Protein AF-A0A9D1Y329-F1 (afdb_monomer_lite)

Radius of gyration: 18.01 Å; chains: 1; bounding box: 55×25×44 Å

Sequence (90 aa):
MLDDLLELVLELVVEGAIGAARSKGLPAPVRLALAGTLLLLFLGIVGLILWAGIGSGNGKLVLLGIVLAAGFAAWLVSRIRRLEKGRRRK

pLDDT: mean 75.99, std 11.11, range [44.0, 88.12]

Foldseek 3Di:
DVVVVVVVVVCVVVVVVVVVVVCPPDPPVNVVVVVVVVVVVLVVVLVVLCVVCVVVVPVVSNVVSVVSVVVVVVVVVVVVVVVVVVVVVD

Secondary structure (DSSP, 8-state):
-HHHHHHHHHHHHHHHHHHHHH-TT--HHHHHHHHHHHHHHHHHHHHHHHHHHHHTT-HHHHHHHHHHHHHHHHHHHHHHHHHHHHHT--

Structure (mmCIF, N/CA/C/O backbone):
data_AF-A0A9D1Y329-F1
#
_entry.id   AF-A0A9D1Y329-F1
#
loop_
_atom_site.group_PDB
_atom_site.id
_atom_site.type_symbol
_atom_site.label_atom_id
_atom_site.label_alt_id
_atom_site.label_comp_id
_atom_site.label_asym_id
_atom_site.label_entity_id
_atom_site.label_seq_id
_atom_site.pdbx_PDB_ins_code
_atom_site.Cartn_x
_atom_site.Cartn_y
_atom_site.Cartn_z
_atom_site.occupancy
_atom_site.B_iso_or_equiv
_atom_site.auth_seq_id
_atom_site.auth_comp_id
_atom_site.auth_asym_id
_atom_site.auth_atom_id
_atom_site.pdbx_PDB_model_num
ATOM 1 N N . MET A 1 1 ? 26.770 -16.154 9.222 1.00 63.00 1 MET A N 1
ATOM 2 C CA . MET A 1 1 ? 27.320 -14.778 9.096 1.00 63.00 1 MET A CA 1
ATOM 3 C C . MET A 1 1 ? 26.269 -13.812 8.561 1.00 63.00 1 MET A C 1
ATOM 5 O O . MET A 1 1 ? 25.832 -12.975 9.334 1.00 63.00 1 MET A O 1
ATOM 9 N N . LEU A 1 2 ? 25.830 -13.915 7.295 1.00 68.88 2 LEU A N 1
ATOM 10 C CA . LEU A 1 2 ? 24.654 -13.155 6.823 1.00 68.88 2 LEU A CA 1
ATOM 11 C C . LEU A 1 2 ? 23.354 -13.701 7.430 1.00 68.88 2 LEU A C 1
ATOM 13 O O . LEU A 1 2 ? 22.496 -12.912 7.809 1.00 68.88 2 LEU A O 1
ATOM 17 N N . ASP A 1 3 ? 23.254 -15.025 7.587 1.00 75.19 3 ASP A N 1
ATOM 18 C CA . ASP A 1 3 ? 22.113 -15.681 8.234 1.00 75.19 3 ASP A CA 1
ATOM 19 C C . ASP A 1 3 ? 21.940 -15.269 9.704 1.00 75.19 3 ASP A C 1
ATOM 21 O O . ASP A 1 3 ? 20.840 -14.890 10.074 1.00 75.19 3 ASP A O 1
ATOM 25 N N . ASP A 1 4 ? 23.011 -15.204 10.507 1.00 80.94 4 ASP A N 1
ATOM 26 C CA . ASP A 1 4 ? 22.954 -14.703 11.897 1.00 80.94 4 ASP A CA 1
ATOM 27 C C . ASP A 1 4 ? 22.466 -13.252 11.997 1.00 80.94 4 ASP A C 1
ATOM 29 O O . ASP A 1 4 ? 21.679 -12.901 12.872 1.0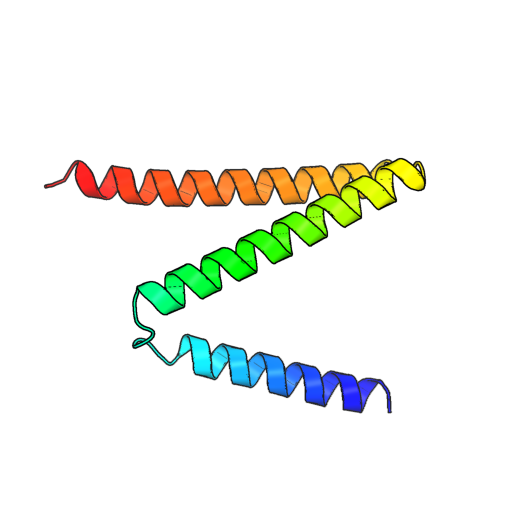0 80.94 4 ASP A O 1
ATOM 33 N N . LEU A 1 5 ? 22.944 -12.384 11.098 1.00 82.06 5 LEU A N 1
ATOM 34 C CA . LEU A 1 5 ? 22.510 -10.987 11.051 1.00 82.06 5 LEU A CA 1
ATOM 35 C C . LEU A 1 5 ? 21.037 -10.883 10.653 1.00 82.06 5 LEU A C 1
ATOM 37 O O . LEU A 1 5 ? 20.314 -10.053 11.199 1.00 82.06 5 LEU A O 1
ATOM 41 N N . LEU A 1 6 ? 20.591 -11.719 9.713 1.00 81.44 6 LEU A N 1
ATOM 42 C CA . LEU A 1 6 ? 19.189 -11.800 9.324 1.00 81.44 6 LEU A CA 1
ATOM 43 C C . LEU A 1 6 ? 18.325 -12.332 10.461 1.00 81.44 6 LEU A C 1
ATOM 45 O O . LEU A 1 6 ? 17.274 -11.754 10.701 1.00 81.44 6 LEU A O 1
ATOM 49 N N . GLU A 1 7 ? 18.763 -13.370 11.167 1.00 83.69 7 GLU A N 1
ATOM 50 C CA . GLU A 1 7 ? 18.061 -13.957 12.308 1.00 83.69 7 GLU A CA 1
ATOM 51 C C . GLU A 1 7 ? 17.890 -12.931 13.431 1.00 83.69 7 GLU A C 1
ATOM 53 O O . GLU A 1 7 ? 16.769 -12.707 13.879 1.00 83.69 7 GLU A O 1
ATOM 58 N N . LEU A 1 8 ? 18.949 -12.190 13.766 1.00 84.44 8 LEU A N 1
ATOM 59 C CA . LEU A 1 8 ? 18.909 -11.127 14.770 1.00 84.44 8 LEU A CA 1
ATOM 60 C C . LEU A 1 8 ? 17.983 -9.965 14.368 1.00 84.44 8 LEU A C 1
ATOM 62 O O . LEU A 1 8 ? 17.236 -9.432 15.188 1.00 84.44 8 LEU A O 1
ATOM 66 N N . VAL A 1 9 ? 18.003 -9.562 13.093 1.00 83.38 9 VAL A N 1
ATOM 67 C CA . VAL A 1 9 ? 17.098 -8.522 12.577 1.00 83.38 9 VAL A CA 1
ATOM 68 C C . VAL A 1 9 ? 15.653 -9.018 12.559 1.00 83.38 9 VAL A C 1
ATOM 70 O O . VAL A 1 9 ? 14.743 -8.261 12.899 1.00 83.38 9 VAL A O 1
ATOM 73 N N . LEU A 1 10 ? 15.425 -10.275 12.178 1.00 83.94 10 LEU A N 1
ATOM 74 C CA . LEU A 1 10 ? 14.096 -10.872 12.131 1.00 83.94 10 LEU A CA 1
ATOM 75 C C . LEU A 1 10 ? 13.516 -10.999 13.538 1.00 83.94 10 LEU A C 1
ATOM 77 O O . LEU A 1 10 ? 12.367 -10.625 13.749 1.00 83.94 10 LEU A O 1
ATOM 81 N N . GLU A 1 11 ? 14.317 -11.465 14.493 1.00 84.94 11 GLU A N 1
ATOM 82 C CA . GLU A 1 11 ? 13.954 -11.577 15.901 1.00 84.94 11 GLU A CA 1
ATOM 83 C C . GLU A 1 11 ? 13.602 -10.202 16.475 1.00 84.94 11 GLU A C 1
ATOM 85 O O . GLU A 1 11 ? 12.509 -10.031 17.009 1.00 84.94 11 GLU A O 1
ATOM 90 N N . LEU A 1 12 ? 14.430 -9.181 16.230 1.00 80.81 12 LEU A N 1
ATOM 91 C CA . LEU A 1 12 ? 14.162 -7.808 16.666 1.00 80.81 12 LEU A CA 1
ATOM 92 C C . LEU A 1 12 ? 12.861 -7.238 16.068 1.00 80.81 12 LEU A C 1
ATOM 94 O O . LEU A 1 12 ? 12.082 -6.575 16.758 1.00 80.81 12 LEU A O 1
ATOM 98 N N . VAL A 1 13 ? 12.600 -7.490 14.781 1.00 82.56 13 VAL A N 1
ATOM 99 C CA . VAL A 1 13 ? 11.377 -7.032 14.101 1.00 82.56 13 VAL A CA 1
ATOM 100 C C . VAL A 1 13 ? 10.148 -7.790 14.604 1.00 82.56 13 VAL A C 1
ATOM 102 O O . VAL A 1 13 ? 9.105 -7.174 14.827 1.00 82.56 13 VAL A O 1
ATOM 105 N N . VAL A 1 14 ? 10.251 -9.106 14.801 1.00 78.69 14 VAL A N 1
ATOM 106 C CA . VAL A 1 14 ? 9.160 -9.959 15.293 1.00 78.69 14 VAL A CA 1
ATOM 107 C C . VAL A 1 14 ? 8.834 -9.623 16.743 1.00 78.69 14 VAL A C 1
ATOM 109 O O . VAL A 1 14 ? 7.665 -9.449 17.081 1.00 78.69 14 VAL A O 1
ATOM 112 N N . GLU A 1 15 ? 9.840 -9.453 17.591 1.00 77.38 15 GLU A N 1
ATOM 113 C CA . GLU A 1 15 ? 9.671 -9.096 18.995 1.00 77.38 15 GLU A CA 1
ATOM 114 C C . GLU A 1 15 ? 9.109 -7.675 19.145 1.00 77.38 15 GLU A C 1
ATOM 116 O O . GLU A 1 15 ? 8.151 -7.456 19.894 1.00 77.38 15 GLU A O 1
ATOM 121 N N . GLY A 1 16 ? 9.586 -6.726 18.333 1.00 67.81 16 GLY A N 1
ATOM 122 C CA . GLY A 1 16 ? 9.009 -5.385 18.228 1.00 67.81 16 GLY A CA 1
ATOM 123 C C . GLY A 1 16 ? 7.555 -5.396 17.738 1.00 67.81 16 GLY A C 1
ATOM 124 O O . GLY A 1 16 ? 6.707 -4.679 18.277 1.00 67.81 16 GLY A O 1
ATOM 125 N N . ALA A 1 17 ? 7.226 -6.248 16.763 1.00 72.19 17 ALA A N 1
ATOM 126 C CA . ALA A 1 17 ? 5.866 -6.406 16.252 1.00 72.19 17 ALA A CA 1
ATOM 127 C C . ALA A 1 17 ? 4.928 -7.048 17.285 1.00 72.19 17 ALA A C 1
ATOM 129 O O . ALA A 1 17 ? 3.794 -6.593 17.443 1.00 72.19 17 ALA A O 1
ATOM 130 N N . ILE A 1 18 ? 5.392 -8.059 18.026 1.00 67.56 18 ILE A N 1
ATOM 131 C CA . ILE A 1 18 ? 4.638 -8.705 19.109 1.00 67.56 18 ILE A CA 1
ATOM 132 C C . ILE A 1 18 ? 4.435 -7.726 20.269 1.00 67.56 18 ILE A C 1
ATOM 134 O O . ILE A 1 18 ? 3.317 -7.610 20.774 1.00 67.56 18 ILE A O 1
ATOM 138 N N . GLY A 1 19 ? 5.465 -6.970 20.658 1.00 61.66 19 GLY A N 1
ATOM 139 C CA . GLY A 1 19 ? 5.372 -5.922 21.677 1.00 61.66 19 GLY A CA 1
ATOM 140 C C . GLY A 1 19 ? 4.364 -4.831 21.300 1.00 61.66 19 GLY A C 1
ATOM 141 O O . GLY A 1 19 ? 3.502 -4.464 22.105 1.00 61.66 19 GLY A O 1
ATOM 142 N N . ALA A 1 20 ? 4.389 -4.383 20.042 1.00 59.81 20 ALA A N 1
ATOM 143 C CA . ALA A 1 20 ? 3.426 -3.422 19.506 1.00 59.81 20 ALA A CA 1
ATOM 144 C C . ALA A 1 20 ? 2.001 -3.998 19.398 1.00 59.81 20 ALA A C 1
ATOM 146 O O . ALA A 1 20 ? 1.032 -3.294 19.683 1.00 59.81 20 ALA A O 1
ATOM 147 N N . ALA A 1 21 ? 1.854 -5.277 19.035 1.00 58.97 21 ALA A N 1
ATOM 148 C CA . ALA A 1 21 ? 0.561 -5.956 18.927 1.00 58.97 21 ALA A CA 1
ATOM 149 C C . ALA A 1 21 ? -0.067 -6.278 20.295 1.00 58.97 21 ALA A C 1
ATOM 151 O O . ALA A 1 21 ? -1.294 -6.267 20.433 1.00 58.97 21 ALA A O 1
ATOM 152 N N . ARG A 1 22 ? 0.754 -6.546 21.319 1.00 53.75 22 ARG A N 1
ATOM 153 C CA . ARG A 1 22 ? 0.308 -6.833 22.693 1.00 53.75 22 ARG A CA 1
ATOM 154 C C . ARG A 1 22 ? -0.084 -5.561 23.449 1.00 53.75 22 ARG A C 1
ATOM 156 O O . ARG A 1 22 ? -0.941 -5.617 24.333 1.00 53.75 22 ARG A O 1
ATOM 163 N N . SER A 1 23 ? 0.463 -4.407 23.064 1.00 55.59 23 SER A N 1
ATOM 164 C CA . SER A 1 23 ? 0.034 -3.103 23.570 1.00 55.59 23 SER A CA 1
ATOM 165 C C . SER A 1 23 ? -1.313 -2.691 22.962 1.00 55.59 23 SER A C 1
ATOM 167 O O . SER A 1 23 ? -1.408 -1.932 21.998 1.00 55.59 23 SER A O 1
ATOM 169 N N . LYS A 1 24 ? -2.410 -3.146 23.578 1.00 53.94 24 LYS A N 1
ATOM 170 C CA . LYS A 1 24 ? -3.778 -2.653 23.305 1.00 53.94 24 LYS A CA 1
ATOM 171 C C . LYS A 1 24 ? -3.968 -1.148 23.600 1.00 53.94 24 LYS A C 1
ATOM 173 O O . LYS A 1 24 ? -5.065 -0.636 23.389 1.00 53.94 24 LYS A O 1
ATOM 178 N N . GLY A 1 25 ? -2.937 -0.450 24.087 1.00 56.47 25 GLY A N 1
ATOM 179 C CA . GLY A 1 25 ? -3.004 0.905 24.640 1.00 56.47 25 GLY A CA 1
ATOM 180 C C . GLY A 1 25 ? -2.367 2.009 23.796 1.00 56.47 25 GLY A C 1
ATOM 181 O O . GLY A 1 25 ? -2.118 3.082 24.334 1.00 56.47 25 GLY A O 1
ATOM 182 N N . LEU A 1 26 ? -2.073 1.796 22.507 1.00 58.81 26 LEU A N 1
ATOM 183 C CA . LEU A 1 26 ? -1.578 2.891 21.663 1.00 58.81 26 LEU A CA 1
ATOM 184 C C . LEU A 1 26 ? -2.671 3.967 21.499 1.00 58.81 26 LEU A C 1
ATOM 186 O O . LEU A 1 26 ? -3.754 3.650 20.987 1.00 58.81 26 LEU A O 1
ATOM 190 N N . PRO A 1 27 ? -2.411 5.233 21.890 1.00 66.25 27 PRO A N 1
ATOM 191 C CA . PRO A 1 27 ? -3.363 6.322 21.721 1.00 66.25 27 PRO A CA 1
ATOM 192 C C . PRO A 1 27 ? -3.821 6.413 20.264 1.00 66.25 27 PRO A C 1
ATOM 194 O O . PRO A 1 27 ? -3.013 6.287 19.341 1.00 66.25 27 PRO A O 1
ATOM 197 N N . ALA A 1 28 ? -5.112 6.679 20.047 1.00 69.75 28 ALA A N 1
ATOM 198 C CA . ALA A 1 28 ? -5.693 6.863 18.715 1.00 69.75 28 ALA A CA 1
ATOM 199 C C . ALA A 1 28 ? -4.846 7.728 17.746 1.00 69.75 28 ALA A C 1
ATOM 201 O O . ALA A 1 28 ? -4.705 7.305 16.595 1.00 69.75 28 ALA A O 1
ATOM 202 N N . PRO A 1 29 ? -4.232 8.864 18.157 1.00 73.62 29 PRO A N 1
ATOM 203 C CA . PRO A 1 29 ? -3.381 9.655 17.262 1.00 73.62 29 PRO A CA 1
ATOM 204 C C . PRO A 1 29 ? -2.089 8.939 16.855 1.00 73.62 29 PRO A C 1
ATOM 206 O O . PRO A 1 29 ? -1.708 9.002 15.692 1.00 73.62 29 PRO A O 1
ATOM 209 N N . VAL A 1 30 ? -1.447 8.200 17.766 1.00 74.50 30 VAL A N 1
ATOM 210 C CA . VAL A 1 30 ? -0.229 7.430 17.458 1.00 74.50 30 VAL A CA 1
ATOM 211 C C . VAL A 1 30 ? -0.554 6.315 16.473 1.00 74.50 30 VAL A C 1
ATOM 213 O O . VAL A 1 30 ? 0.167 6.101 15.504 1.00 74.50 30 VAL A O 1
ATOM 216 N N . ARG A 1 31 ? -1.694 5.643 16.664 1.00 75.38 31 ARG A N 1
ATOM 217 C CA . ARG A 1 31 ? -2.152 4.592 15.750 1.00 75.38 31 ARG A CA 1
ATOM 218 C C . ARG A 1 31 ? -2.479 5.142 14.359 1.00 75.38 31 ARG A C 1
ATOM 220 O O . ARG A 1 31 ? -2.233 4.459 13.369 1.00 75.38 31 ARG A O 1
ATOM 227 N N . LEU A 1 32 ? -3.023 6.358 14.283 1.00 74.94 32 LEU A N 1
ATOM 228 C CA . LEU A 1 32 ? -3.292 7.045 13.020 1.00 74.94 32 LEU A CA 1
ATOM 229 C C . LEU A 1 32 ? -1.995 7.470 12.323 1.00 74.94 32 LEU A C 1
ATOM 231 O O . LEU A 1 32 ? -1.863 7.242 11.125 1.00 74.94 32 LEU A O 1
ATOM 235 N N . ALA A 1 33 ? -1.034 8.018 13.070 1.00 78.75 33 ALA A N 1
ATOM 236 C CA . ALA A 1 33 ? 0.281 8.374 12.547 1.00 78.75 33 ALA A CA 1
ATOM 237 C C . ALA A 1 33 ? 1.011 7.138 12.006 1.00 78.75 33 ALA A C 1
ATOM 239 O O . ALA A 1 33 ? 1.467 7.149 10.869 1.00 78.75 33 ALA A O 1
ATOM 240 N N . LEU A 1 34 ? 1.027 6.038 12.766 1.00 78.19 34 LEU A N 1
ATOM 241 C CA . LEU A 1 34 ? 1.653 4.785 12.344 1.00 78.19 34 LEU A CA 1
ATOM 242 C C . LEU A 1 34 ? 0.988 4.213 11.084 1.00 78.19 34 LEU A C 1
ATOM 244 O O . LEU A 1 34 ? 1.676 3.810 10.150 1.00 78.19 34 LEU A O 1
ATOM 248 N N . ALA A 1 35 ? -0.349 4.213 11.031 1.00 77.56 35 ALA A N 1
ATOM 249 C CA . ALA A 1 35 ? -1.090 3.782 9.849 1.00 77.56 35 ALA A CA 1
ATOM 250 C C . ALA A 1 35 ? -0.808 4.679 8.633 1.00 77.56 35 ALA A C 1
ATOM 252 O O . ALA A 1 35 ? -0.670 4.169 7.524 1.00 77.56 35 ALA A O 1
ATOM 253 N N . GLY A 1 36 ? -0.693 5.994 8.840 1.00 81.75 36 GLY A N 1
ATOM 254 C CA . GLY A 1 36 ? -0.336 6.961 7.804 1.00 81.75 36 GLY A CA 1
ATOM 255 C C . GLY A 1 36 ? 1.075 6.738 7.265 1.00 81.75 36 GLY A C 1
ATOM 256 O O . GLY A 1 36 ? 1.250 6.638 6.053 1.00 81.75 36 GLY A O 1
ATOM 257 N N . THR A 1 37 ? 2.064 6.575 8.148 1.00 82.62 37 THR A N 1
ATOM 258 C CA . THR A 1 37 ? 3.447 6.253 7.770 1.00 82.62 37 THR A CA 1
ATOM 259 C C . THR A 1 37 ? 3.512 4.943 6.998 1.00 82.62 37 THR A C 1
ATOM 261 O O . THR A 1 37 ? 4.133 4.892 5.942 1.00 82.62 37 THR A O 1
ATOM 264 N N . LEU A 1 38 ? 2.826 3.898 7.470 1.00 82.81 38 LEU A N 1
ATOM 265 C CA . LEU A 1 38 ? 2.800 2.603 6.793 1.00 82.81 38 LEU A CA 1
ATOM 266 C C . LEU A 1 38 ? 2.166 2.701 5.397 1.00 82.81 38 LEU A C 1
ATOM 268 O O . LEU A 1 38 ? 2.648 2.079 4.454 1.00 82.81 38 LEU A O 1
ATOM 272 N N . LEU A 1 39 ? 1.115 3.513 5.253 1.00 82.31 39 LEU A N 1
ATOM 273 C CA . LEU A 1 39 ? 0.446 3.755 3.976 1.00 82.31 39 LEU A CA 1
ATOM 274 C C . LEU A 1 39 ? 1.340 4.531 3.000 1.00 82.31 39 LEU A C 1
ATOM 276 O O . LEU A 1 39 ? 1.426 4.154 1.835 1.00 82.31 39 LEU A O 1
ATOM 280 N N . LEU A 1 40 ? 2.043 5.563 3.474 1.00 85.31 40 LEU A N 1
ATOM 281 C CA . LEU A 1 40 ? 3.050 6.298 2.700 1.00 85.31 40 LEU A CA 1
ATOM 282 C C . LEU A 1 40 ? 4.180 5.381 2.226 1.00 85.31 40 LEU A C 1
ATOM 284 O O . LEU A 1 40 ? 4.556 5.415 1.057 1.00 85.31 40 LEU A O 1
ATOM 288 N N . LEU A 1 41 ? 4.689 4.538 3.123 1.00 86.19 41 LEU A N 1
ATOM 289 C CA . LEU A 1 41 ? 5.788 3.621 2.840 1.00 86.19 41 LEU A CA 1
ATOM 290 C C . LEU A 1 41 ? 5.369 2.565 1.809 1.00 86.19 41 LEU A C 1
ATOM 292 O O . LEU A 1 41 ? 6.088 2.318 0.843 1.00 86.19 41 LEU A O 1
ATOM 296 N N . PHE 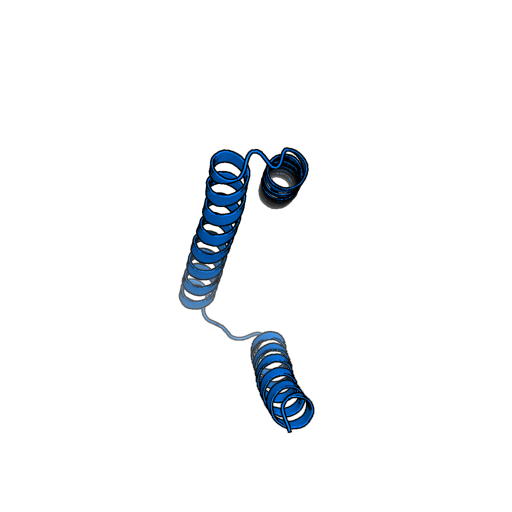A 1 42 ? 4.159 2.017 1.951 1.00 83.25 42 PHE A N 1
ATOM 297 C CA . PHE A 1 42 ? 3.573 1.107 0.969 1.00 83.25 42 PHE A CA 1
ATOM 298 C C . PHE A 1 42 ? 3.393 1.775 -0.400 1.00 83.25 42 PHE A C 1
ATOM 300 O O . PHE A 1 42 ? 3.780 1.203 -1.418 1.00 83.25 42 PHE A O 1
ATOM 307 N N . LEU A 1 43 ? 2.852 2.996 -0.436 1.00 85.75 43 LEU A N 1
ATOM 308 C CA . LEU A 1 43 ? 2.650 3.734 -1.683 1.00 85.75 43 LEU A CA 1
ATOM 309 C C . LEU A 1 43 ? 3.985 4.044 -2.376 1.00 85.75 43 LEU A C 1
ATOM 311 O O . LEU A 1 43 ? 4.087 3.912 -3.594 1.00 85.75 43 LEU A O 1
ATOM 315 N N . GLY A 1 44 ? 5.017 4.380 -1.595 1.00 87.31 44 GLY A N 1
ATOM 316 C CA . GLY A 1 44 ? 6.383 4.561 -2.080 1.00 87.31 44 GLY A CA 1
ATOM 317 C C . GLY A 1 44 ? 6.952 3.291 -2.715 1.00 87.31 44 GLY A C 1
ATOM 318 O O . GLY A 1 44 ? 7.464 3.351 -3.829 1.00 87.31 44 GLY A O 1
ATOM 319 N N . ILE A 1 45 ? 6.800 2.133 -2.062 1.00 86.19 45 ILE A N 1
ATOM 320 C CA . ILE A 1 45 ? 7.254 0.836 -2.596 1.00 86.19 45 ILE A CA 1
ATOM 321 C C . ILE A 1 45 ? 6.522 0.490 -3.897 1.00 86.19 45 ILE A C 1
ATOM 323 O O . ILE A 1 45 ? 7.160 0.131 -4.884 1.00 86.19 45 ILE A O 1
ATOM 327 N N . VAL A 1 46 ? 5.193 0.624 -3.928 1.00 86.88 46 VAL A N 1
ATOM 328 C CA . VAL A 1 46 ? 4.392 0.353 -5.133 1.00 86.88 46 VAL A CA 1
ATOM 329 C C . VAL A 1 46 ? 4.804 1.274 -6.282 1.00 86.88 46 VAL A C 1
ATOM 331 O O . VAL A 1 46 ? 4.999 0.804 -7.402 1.00 86.88 46 VAL A O 1
ATOM 334 N N . GLY A 1 47 ? 4.989 2.567 -6.004 1.00 85.38 47 GLY A N 1
ATOM 335 C CA . GLY A 1 47 ? 5.484 3.535 -6.980 1.00 85.38 47 GLY A CA 1
ATOM 336 C C . GLY A 1 47 ? 6.870 3.168 -7.513 1.00 85.38 47 GLY A C 1
ATOM 337 O O . GLY A 1 47 ? 7.0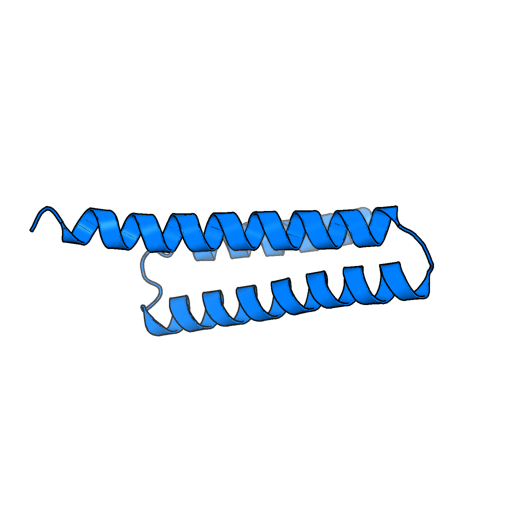73 3.193 -8.726 1.00 85.38 47 GLY A O 1
ATOM 338 N N . LEU A 1 48 ? 7.794 2.749 -6.639 1.00 87.25 48 LEU A N 1
ATOM 339 C CA . LEU A 1 48 ? 9.129 2.292 -7.037 1.00 87.25 48 LEU A CA 1
ATOM 340 C C . LEU A 1 48 ? 9.070 1.058 -7.941 1.00 87.25 48 LEU A C 1
ATOM 342 O O . LEU A 1 48 ? 9.760 1.018 -8.954 1.00 87.25 48 LEU A O 1
ATOM 346 N N . ILE A 1 49 ? 8.243 0.066 -7.596 1.00 84.94 49 ILE A N 1
ATOM 347 C CA . ILE A 1 49 ? 8.077 -1.163 -8.386 1.00 84.94 49 ILE A CA 1
ATOM 348 C C . ILE A 1 49 ? 7.528 -0.833 -9.775 1.00 84.94 49 ILE A C 1
ATOM 350 O O . ILE A 1 49 ? 8.017 -1.364 -10.771 1.00 84.94 49 ILE A O 1
ATOM 354 N N . LEU A 1 50 ? 6.540 0.062 -9.858 1.00 83.88 50 LEU A N 1
ATOM 355 C CA . LEU A 1 50 ? 5.978 0.498 -11.135 1.00 83.88 50 LEU A CA 1
ATOM 356 C C . LEU A 1 50 ? 7.000 1.281 -11.961 1.00 83.88 50 LEU A C 1
ATOM 358 O O . LEU A 1 50 ? 7.161 0.997 -13.146 1.00 83.88 50 LEU A O 1
ATOM 362 N N . TRP A 1 51 ? 7.726 2.216 -11.347 1.00 83.62 51 TRP A N 1
ATOM 3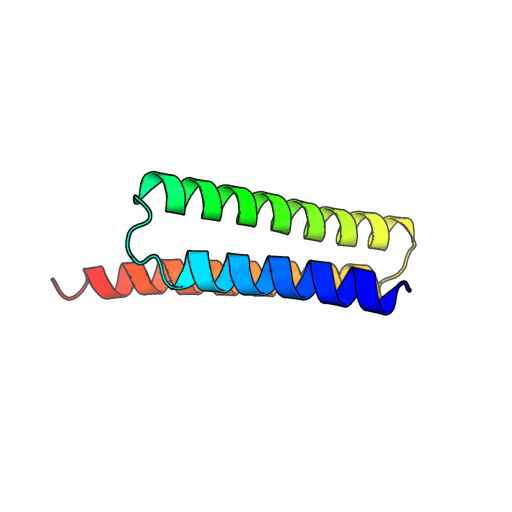63 C CA . TRP A 1 51 ? 8.753 3.001 -12.030 1.00 83.62 51 TRP A CA 1
ATOM 364 C C . TRP A 1 51 ? 9.903 2.121 -12.536 1.00 83.62 51 TRP A C 1
ATOM 366 O O . TRP A 1 51 ? 10.272 2.203 -13.707 1.00 83.62 51 TRP A O 1
ATOM 376 N N . ALA A 1 52 ? 10.404 1.208 -11.700 1.00 83.88 52 ALA A N 1
ATOM 377 C CA . ALA A 1 52 ? 11.424 0.235 -12.080 1.00 83.88 52 ALA A CA 1
ATOM 378 C C . ALA A 1 52 ? 10.920 -0.740 -13.156 1.00 83.88 52 ALA A C 1
ATOM 380 O O . ALA A 1 52 ? 11.659 -1.086 -14.077 1.00 83.88 52 ALA A O 1
ATOM 381 N N . GLY A 1 53 ? 9.658 -1.168 -13.078 1.00 83.25 53 GLY A N 1
ATOM 382 C CA . GLY A 1 53 ? 9.033 -2.033 -14.077 1.00 83.25 53 GLY A CA 1
ATOM 383 C C . GLY A 1 53 ? 8.908 -1.363 -15.445 1.00 83.25 53 GLY A C 1
ATOM 384 O O . GLY A 1 53 ? 9.239 -1.980 -16.455 1.00 83.25 53 GLY A O 1
ATOM 385 N N . ILE A 1 54 ? 8.494 -0.092 -15.476 1.00 84.12 54 ILE A N 1
ATOM 386 C CA . ILE A 1 54 ? 8.425 0.711 -16.705 1.00 84.12 54 ILE A CA 1
ATOM 387 C C . ILE A 1 54 ? 9.833 0.936 -17.266 1.00 84.12 54 ILE A C 1
ATOM 389 O O . ILE A 1 54 ? 10.066 0.679 -18.444 1.00 84.12 54 ILE A O 1
ATOM 393 N N . GLY A 1 55 ? 10.782 1.355 -16.423 1.00 83.12 55 GLY A N 1
ATOM 394 C CA . GLY A 1 55 ? 12.158 1.642 -16.839 1.00 83.12 55 GLY A CA 1
ATOM 395 C C . GLY A 1 55 ? 12.923 0.418 -17.352 1.00 83.12 55 GLY A C 1
ATOM 396 O O . GLY A 1 55 ? 13.770 0.548 -18.228 1.00 83.12 55 GLY A O 1
ATOM 397 N N . SER A 1 56 ? 12.606 -0.777 -16.851 1.00 83.19 56 SER A N 1
ATOM 398 C CA . SER A 1 56 ? 13.232 -2.035 -17.288 1.00 83.19 56 SER A CA 1
ATOM 399 C C . SER A 1 56 ? 12.488 -2.743 -18.426 1.00 83.19 56 SER A C 1
ATOM 401 O O . SER A 1 56 ? 12.937 -3.798 -18.872 1.00 83.19 56 SER A O 1
ATOM 403 N N . GLY A 1 57 ? 11.335 -2.224 -18.874 1.00 84.06 57 GLY A N 1
ATOM 404 C CA . GLY A 1 57 ? 10.481 -2.883 -19.872 1.00 84.06 57 GLY A CA 1
ATOM 405 C C . GLY A 1 57 ? 9.905 -4.231 -19.413 1.00 84.06 57 GLY A C 1
ATOM 406 O O . GLY A 1 57 ? 9.339 -4.979 -20.212 1.00 84.06 57 GLY A O 1
ATOM 407 N N . ASN A 1 58 ? 10.033 -4.572 -18.127 1.00 78.81 58 ASN A N 1
ATOM 408 C CA . ASN A 1 58 ? 9.592 -5.849 -17.585 1.00 78.81 58 ASN A CA 1
ATOM 409 C C . ASN A 1 58 ? 8.109 -5.784 -17.217 1.00 78.81 58 ASN A C 1
ATOM 411 O O . ASN A 1 58 ? 7.733 -5.465 -16.086 1.00 78.81 58 ASN A O 1
ATOM 415 N N . GLY A 1 59 ? 7.252 -6.178 -18.161 1.00 82.12 59 GLY A N 1
ATOM 416 C CA . GLY A 1 59 ? 5.799 -6.218 -17.963 1.00 82.12 59 GLY A CA 1
ATOM 417 C C . GLY A 1 59 ? 5.355 -7.024 -16.733 1.00 82.12 59 GLY A C 1
ATOM 418 O O . GLY A 1 59 ? 4.340 -6.699 -16.125 1.00 82.12 59 GLY A O 1
ATOM 419 N N . LYS A 1 60 ? 6.143 -8.017 -16.292 1.00 84.00 60 LYS A N 1
ATOM 420 C CA . LYS A 1 60 ? 5.882 -8.783 -15.059 1.00 84.00 60 LYS A CA 1
ATOM 421 C C . LYS A 1 60 ? 5.988 -7.928 -13.792 1.00 84.00 60 LYS A C 1
ATOM 423 O O . LYS A 1 60 ? 5.155 -8.072 -12.904 1.00 84.00 60 LYS A O 1
ATOM 428 N N . LEU A 1 61 ? 6.975 -7.031 -13.712 1.00 77.38 61 LEU A N 1
ATOM 429 C CA . LEU A 1 61 ? 7.145 -6.116 -12.574 1.00 77.38 61 LEU A CA 1
ATOM 430 C C . LEU A 1 61 ? 6.026 -5.074 -12.537 1.00 77.38 61 LEU A C 1
ATOM 432 O O . LEU A 1 61 ? 5.485 -4.780 -11.473 1.00 77.38 61 LEU A O 1
ATOM 436 N N . VAL A 1 62 ? 5.626 -4.579 -13.709 1.00 81.31 62 VAL A N 1
ATOM 437 C CA . VAL A 1 62 ? 4.490 -3.659 -13.841 1.00 81.31 62 VAL A CA 1
ATOM 438 C C . VAL A 1 62 ? 3.193 -4.336 -13.393 1.00 81.31 62 VAL A C 1
ATOM 440 O O . VAL A 1 62 ? 2.455 -3.774 -12.586 1.00 81.31 62 VAL A O 1
ATOM 443 N N . LEU A 1 63 ? 2.941 -5.569 -13.846 1.00 86.00 63 LEU A N 1
ATOM 444 C CA . LEU A 1 63 ? 1.773 -6.349 -13.435 1.00 86.00 63 LEU A CA 1
ATOM 445 C C . LEU A 1 63 ? 1.763 -6.582 -11.916 1.00 86.00 63 LEU A C 1
ATOM 447 O O . LEU A 1 63 ? 0.725 -6.419 -11.280 1.00 86.00 63 LEU A O 1
ATOM 451 N N . LEU A 1 64 ? 2.920 -6.904 -11.328 1.00 85.38 64 LEU A N 1
ATOM 452 C CA . LEU A 1 64 ? 3.067 -7.085 -9.883 1.00 85.38 64 LEU A CA 1
ATOM 453 C C . LEU A 1 64 ? 2.700 -5.803 -9.119 1.00 85.38 64 LEU A C 1
ATOM 455 O O . LEU A 1 64 ? 1.918 -5.855 -8.170 1.00 85.38 64 LEU A O 1
ATOM 459 N N . GLY A 1 65 ? 3.205 -4.650 -9.569 1.00 83.00 65 GLY A N 1
ATOM 460 C CA . GLY A 1 65 ? 2.871 -3.347 -8.992 1.00 83.00 65 GLY A CA 1
ATOM 461 C C . GLY A 1 65 ? 1.374 -3.029 -9.072 1.00 83.00 65 GLY A C 1
ATOM 462 O O . GLY A 1 65 ? 0.786 -2.588 -8.085 1.00 83.00 65 GLY A O 1
ATOM 463 N N . ILE A 1 66 ? 0.731 -3.323 -10.208 1.00 85.12 66 ILE A N 1
ATOM 464 C CA . ILE A 1 66 ? -0.716 -3.128 -10.399 1.00 85.12 66 ILE A CA 1
ATOM 465 C C . ILE A 1 66 ? -1.526 -4.036 -9.466 1.00 85.12 66 ILE A C 1
ATOM 467 O O . ILE A 1 66 ? -2.472 -3.571 -8.832 1.00 85.12 66 ILE A O 1
ATOM 471 N N . VAL A 1 67 ? -1.161 -5.316 -9.346 1.00 88.12 67 VAL A N 1
ATOM 472 C CA . VAL A 1 67 ? -1.853 -6.268 -8.461 1.00 88.12 67 VAL A CA 1
ATOM 473 C C . VAL A 1 67 ? -1.721 -5.846 -6.997 1.00 88.12 67 VAL A C 1
ATOM 475 O O . VAL A 1 67 ? -2.721 -5.855 -6.275 1.00 88.12 67 VAL A O 1
ATOM 478 N N . LEU A 1 68 ? -0.530 -5.414 -6.563 1.00 84.38 68 LEU A N 1
ATOM 479 C CA . LEU A 1 68 ? -0.333 -4.875 -5.213 1.00 84.38 68 LEU A CA 1
ATOM 480 C C . LEU A 1 68 ? -1.203 -3.635 -4.967 1.00 84.38 68 LEU A C 1
ATOM 482 O O . LEU A 1 68 ? -1.870 -3.548 -3.934 1.00 84.38 68 LEU A O 1
ATOM 486 N N . ALA A 1 69 ? -1.231 -2.698 -5.917 1.00 83.56 69 ALA A N 1
ATOM 487 C CA . ALA A 1 69 ? -2.041 -1.487 -5.816 1.00 83.56 69 ALA A CA 1
ATOM 488 C C . ALA A 1 69 ? -3.543 -1.808 -5.736 1.00 83.56 69 ALA A C 1
ATOM 490 O O . ALA A 1 69 ? -4.250 -1.288 -4.870 1.00 83.56 69 ALA A O 1
ATOM 491 N N . ALA A 1 70 ? -4.028 -2.704 -6.599 1.00 85.75 70 ALA A N 1
ATOM 492 C CA . ALA A 1 70 ? -5.427 -3.119 -6.642 1.00 85.75 70 ALA A CA 1
ATOM 493 C C . ALA A 1 70 ? -5.848 -3.860 -5.365 1.00 85.75 70 ALA A C 1
ATOM 495 O O . ALA A 1 70 ? -6.911 -3.577 -4.808 1.00 85.75 70 ALA A O 1
ATOM 496 N N . GLY A 1 71 ? -5.003 -4.765 -4.860 1.00 85.81 71 GLY A N 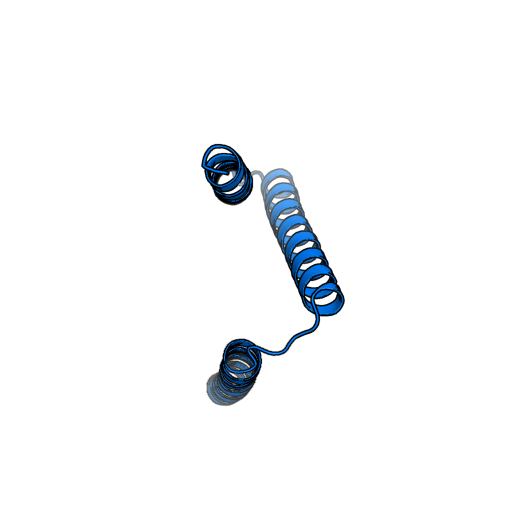1
ATOM 497 C CA . GLY A 1 71 ? -5.241 -5.473 -3.603 1.00 85.81 71 GLY A CA 1
ATOM 498 C C . GLY A 1 71 ? -5.328 -4.517 -2.413 1.00 85.81 71 GLY A C 1
ATOM 499 O O . GLY A 1 71 ? -6.249 -4.617 -1.597 1.00 85.81 71 GLY A O 1
ATOM 500 N N . PHE A 1 72 ? -4.427 -3.534 -2.354 1.00 82.06 72 PHE A N 1
ATOM 501 C CA . PHE A 1 72 ? -4.449 -2.510 -1.315 1.00 82.06 72 PHE A CA 1
ATOM 502 C C . PHE A 1 72 ? -5.697 -1.625 -1.400 1.00 82.06 72 PHE A C 1
ATOM 504 O O . PHE A 1 72 ? -6.375 -1.417 -0.392 1.00 82.06 72 PHE A O 1
ATOM 511 N N . ALA A 1 73 ? -6.064 -1.170 -2.601 1.00 82.62 73 ALA A N 1
ATOM 512 C CA . ALA A 1 73 ? -7.276 -0.386 -2.824 1.00 82.62 73 ALA A CA 1
ATOM 513 C C . ALA A 1 73 ? -8.541 -1.160 -2.413 1.00 82.62 73 ALA A C 1
ATOM 515 O O . ALA A 1 73 ? -9.391 -0.630 -1.692 1.00 82.62 73 ALA A O 1
ATOM 516 N N . ALA A 1 74 ? -8.647 -2.437 -2.793 1.00 82.25 74 ALA A N 1
ATOM 517 C CA . ALA A 1 74 ? -9.761 -3.301 -2.410 1.00 82.25 74 ALA A CA 1
ATOM 518 C C . ALA A 1 74 ? -9.840 -3.499 -0.888 1.00 82.25 74 ALA A C 1
ATOM 520 O O . ALA A 1 74 ? -10.925 -3.421 -0.299 1.00 82.25 74 ALA A O 1
ATOM 521 N N . TRP A 1 75 ? -8.698 -3.702 -0.224 1.00 80.75 75 TRP A N 1
ATOM 522 C CA . TRP A 1 75 ? -8.636 -3.816 1.231 1.00 80.75 75 TRP A CA 1
ATOM 523 C C . TRP A 1 75 ? -9.098 -2.527 1.921 1.00 80.75 75 TRP A C 1
ATOM 525 O O . TRP A 1 75 ? -9.921 -2.584 2.842 1.00 80.75 75 TRP A O 1
ATOM 535 N N . LEU A 1 76 ? -8.657 -1.369 1.430 1.00 80.50 76 LEU A N 1
ATOM 536 C CA . LEU A 1 76 ? -8.996 -0.056 1.974 1.00 80.50 76 LEU A CA 1
ATOM 537 C C . LEU A 1 76 ? -10.500 0.237 1.829 1.00 80.50 76 LEU A C 1
ATOM 539 O O . LEU A 1 76 ? -11.167 0.572 2.812 1.00 80.50 76 LEU A O 1
ATOM 543 N N . VAL A 1 77 ? -11.074 -0.040 0.653 1.00 82.31 77 VAL A N 1
ATOM 544 C CA . VAL A 1 77 ? -12.528 0.024 0.413 1.00 82.31 77 VAL A CA 1
ATOM 545 C C . VAL A 1 77 ? -13.283 -0.933 1.339 1.00 82.31 77 VAL A C 1
ATOM 547 O O . VAL A 1 77 ? -14.293 -0.554 1.934 1.00 82.31 77 VAL A O 1
ATOM 550 N N . SER A 1 78 ? -12.795 -2.164 1.526 1.00 80.19 78 SER A N 1
ATOM 551 C CA . SER A 1 78 ? -13.425 -3.132 2.434 1.00 80.19 78 SER A CA 1
ATOM 552 C C . SER A 1 78 ? -13.419 -2.664 3.896 1.00 80.19 78 SER A C 1
ATOM 554 O O . SER A 1 78 ? -14.329 -3.004 4.659 1.00 80.19 78 SER A O 1
ATOM 556 N N . ARG A 1 79 ? -12.405 -1.894 4.320 1.00 74.75 79 ARG A N 1
ATOM 557 C CA . ARG A 1 79 ? -12.348 -1.315 5.669 1.00 74.75 79 ARG A CA 1
ATOM 558 C C . ARG A 1 79 ? -13.317 -0.155 5.827 1.00 74.75 79 ARG A C 1
ATOM 560 O O . ARG A 1 79 ? -14.029 -0.136 6.827 1.00 74.75 79 ARG A O 1
ATOM 567 N N . ILE A 1 80 ? -13.404 0.737 4.842 1.00 75.69 80 ILE A N 1
ATOM 568 C CA . ILE A 1 80 ? -14.363 1.852 4.853 1.00 75.69 80 ILE A CA 1
ATOM 569 C C . ILE A 1 80 ? -15.802 1.318 4.867 1.00 75.69 80 ILE A C 1
ATOM 571 O O . ILE A 1 80 ? -16.586 1.672 5.747 1.00 75.69 80 ILE A O 1
ATOM 575 N N . ARG A 1 81 ? -16.124 0.355 3.992 1.00 73.62 81 ARG A N 1
ATOM 576 C CA . ARG A 1 81 ? -17.457 -0.275 3.938 1.00 73.62 81 ARG A CA 1
ATOM 577 C C . ARG A 1 81 ? -17.847 -0.985 5.240 1.00 73.62 81 ARG A C 1
ATOM 579 O O . ARG A 1 81 ? -19.028 -1.059 5.579 1.00 73.62 81 ARG A O 1
ATOM 586 N N . ARG A 1 82 ? -16.872 -1.516 5.988 1.00 63.22 82 ARG A N 1
ATOM 587 C CA . ARG A 1 82 ? -17.108 -2.119 7.312 1.00 63.22 82 ARG A CA 1
ATOM 588 C C . ARG A 1 82 ? -17.462 -1.081 8.376 1.00 63.22 82 ARG A C 1
ATOM 590 O O . ARG A 1 82 ? -18.259 -1.390 9.256 1.00 63.22 82 ARG A O 1
ATOM 597 N N . LEU A 1 83 ? -16.926 0.135 8.278 1.00 61.19 83 LEU A N 1
ATOM 598 C CA . LEU A 1 83 ? -17.291 1.241 9.166 1.00 61.19 83 LEU A CA 1
ATOM 599 C C . LEU A 1 83 ? -18.697 1.775 8.851 1.00 61.19 83 LEU A C 1
ATOM 601 O O . LEU A 1 83 ? -19.465 2.045 9.771 1.00 61.19 83 LEU A O 1
ATOM 605 N N . GLU A 1 84 ? -19.084 1.835 7.574 1.00 58.53 84 GLU A N 1
ATOM 606 C CA . GLU A 1 84 ? -20.439 2.246 7.169 1.00 58.53 84 GLU A CA 1
ATOM 607 C C . GLU A 1 84 ? -21.532 1.253 7.581 1.00 58.53 84 GLU A C 1
ATOM 609 O O . GLU A 1 84 ? -22.591 1.668 8.056 1.00 58.53 84 GLU A O 1
ATOM 614 N N . LYS A 1 85 ? -21.292 -0.063 7.470 1.00 57.09 85 LYS A N 1
ATOM 615 C CA . LYS A 1 85 ? -22.276 -1.072 7.910 1.00 57.09 85 LYS A CA 1
ATOM 616 C C . LYS A 1 85 ? -22.551 -1.032 9.419 1.00 57.09 85 LYS A C 1
ATOM 618 O O . LYS A 1 85 ? -23.654 -1.384 9.828 1.00 57.09 85 LYS A O 1
ATOM 623 N N . GLY A 1 86 ? -21.602 -0.567 10.233 1.00 53.75 86 GLY A N 1
ATOM 624 C CA . GLY A 1 86 ? -21.808 -0.356 11.671 1.00 53.75 86 GLY A CA 1
ATOM 625 C C . GLY A 1 86 ? -22.711 0.838 12.003 1.00 53.75 86 GLY A C 1
ATOM 626 O O . GLY A 1 86 ? -23.301 0.872 13.078 1.00 53.75 86 GLY A O 1
ATOM 627 N N . ARG A 1 87 ? -22.868 1.797 11.079 1.00 50.28 87 ARG A N 1
ATOM 628 C CA . ARG A 1 87 ? -23.647 3.027 11.295 1.00 50.28 87 ARG A CA 1
ATOM 629 C C . ARG A 1 8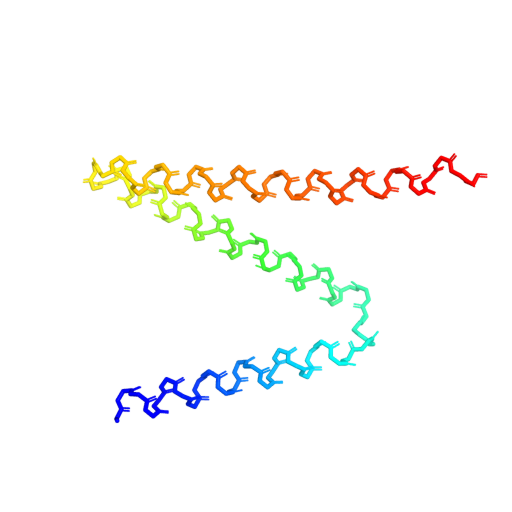7 ? -25.134 2.897 10.953 1.00 50.28 87 ARG A C 1
ATOM 631 O O . ARG A 1 87 ? -25.900 3.760 11.346 1.00 50.28 87 ARG A O 1
ATOM 638 N N . ARG A 1 88 ? -25.550 1.833 10.251 1.00 51.25 88 ARG A N 1
ATOM 639 C CA . ARG A 1 88 ? -26.966 1.566 9.908 1.00 51.25 88 ARG A CA 1
ATOM 640 C C . ARG A 1 88 ? -27.718 0.681 10.918 1.00 51.25 88 ARG A C 1
ATOM 642 O O . ARG A 1 88 ? -28.846 0.291 10.644 1.00 51.25 88 ARG A O 1
ATOM 649 N N . ARG A 1 89 ? -27.095 0.311 12.044 1.00 50.44 89 ARG A N 1
ATOM 650 C CA . ARG A 1 89 ? -27.732 -0.460 13.136 1.00 50.44 89 ARG A CA 1
ATOM 651 C C . ARG A 1 89 ? -27.879 0.321 14.451 1.00 50.44 89 ARG A C 1
ATOM 653 O O . ARG A 1 89 ? -28.254 -0.277 15.454 1.00 50.44 89 ARG A O 1
ATOM 660 N N . LYS A 1 90 ? -27.558 1.614 14.457 1.00 44.00 90 LYS A N 1
ATOM 661 C CA . LYS A 1 90 ? -27.919 2.541 15.536 1.00 44.00 90 LYS A CA 1
ATOM 662 C C . LYS A 1 90 ? -29.051 3.422 15.040 1.00 44.00 90 LYS A C 1
ATOM 664 O O . LYS A 1 90 ? -29.886 3.778 15.889 1.00 44.00 90 LYS A O 1
#